Protein AF-A0A382R846-F1 (afdb_monomer_lite)

Secondary structure (DSSP, 8-state):
-HHHHHHHHHHHHHTT-HHHHHHHHHHHHHHHHHTHHHHHHHHHSHHHHHHHHHHHHHHHHHHHTT-HHHHHHHHHHHHHHHHHHHHHHHHHHHHHHHHHHHHHHHT--

pLDDT: mean 85.2, std 10.64, range [46.56, 97.94]

Radius of gyration: 17.91 Å; chains: 1; bounding box: 41×27×53 Å

Structure (mmCIF, N/CA/C/O backbone):
data_AF-A0A382R846-F1
#
_entry.id   AF-A0A382R846-F1
#
loop_
_atom_site.group_PDB
_atom_site.id
_atom_site.type_symbol
_atom_site.label_atom_id
_atom_site.label_alt_id
_atom_site.label_comp_id
_atom_site.label_asym_id
_atom_site.label_entity_id
_atom_site.label_seq_id
_atom_site.pdbx_PDB_ins_code
_atom_site.Cartn_x
_atom_site.Cartn_y
_atom_site.Cartn_z
_atom_site.occupancy
_atom_site.B_iso_or_equiv
_atom_site.auth_seq_id
_atom_site.auth_comp_id
_atom_site.auth_asym_id
_atom_site.auth_atom_id
_atom_site.pdbx_PDB_model_num
ATOM 1 N N . ALA A 1 1 ? -5.221 0.382 -10.784 1.00 72.62 1 ALA A N 1
ATOM 2 C CA . ALA A 1 1 ? -4.704 1.454 -9.903 1.00 72.62 1 ALA A CA 1
ATOM 3 C C . ALA A 1 1 ? -5.796 2.199 -9.123 1.00 72.62 1 ALA A C 1
ATOM 5 O O . ALA A 1 1 ? -5.591 2.431 -7.946 1.00 72.62 1 ALA A O 1
ATOM 6 N N . LYS A 1 2 ? -6.950 2.575 -9.709 1.00 79.38 2 LYS A N 1
ATOM 7 C CA . LYS A 1 2 ? -7.999 3.297 -8.951 1.00 79.38 2 LYS A CA 1
ATOM 8 C C . LYS A 1 2 ? -8.524 2.521 -7.729 1.00 79.38 2 LYS A C 1
ATOM 10 O O . LYS A 1 2 ? -8.535 3.077 -6.643 1.00 79.38 2 LYS A O 1
ATOM 15 N N . ALA A 1 3 ? -8.892 1.251 -7.903 1.00 83.44 3 ALA A N 1
ATOM 16 C CA . ALA A 1 3 ? -9.425 0.423 -6.815 1.00 83.44 3 ALA A CA 1
ATOM 17 C C . ALA A 1 3 ? -8.447 0.255 -5.635 1.00 83.44 3 ALA A C 1
ATOM 19 O O . ALA A 1 3 ? -8.866 0.244 -4.488 1.00 83.44 3 ALA A O 1
ATOM 20 N N . ASP A 1 4 ? -7.148 0.180 -5.924 1.00 84.50 4 ASP A N 1
ATOM 21 C CA . ASP A 1 4 ? -6.077 0.124 -4.924 1.00 84.50 4 ASP A CA 1
ATOM 22 C C . ASP A 1 4 ? -5.999 1.420 -4.097 1.00 84.50 4 ASP A C 1
ATOM 24 O O . ASP A 1 4 ? -6.016 1.392 -2.869 1.00 84.50 4 ASP A O 1
ATOM 28 N N . ALA A 1 5 ? -6.024 2.577 -4.766 1.00 84.12 5 ALA A N 1
ATOM 29 C CA . ALA A 1 5 ? -6.067 3.864 -4.077 1.00 84.12 5 ALA A CA 1
ATOM 30 C C . ALA A 1 5 ? -7.341 4.030 -3.230 1.00 84.12 5 ALA A C 1
ATOM 32 O O . ALA A 1 5 ? -7.265 4.515 -2.103 1.00 84.12 5 ALA A O 1
ATOM 33 N N . ASP A 1 6 ? -8.494 3.608 -3.758 1.00 88.50 6 ASP A N 1
ATOM 34 C CA . ASP A 1 6 ? -9.773 3.671 -3.047 1.00 88.50 6 ASP A CA 1
ATOM 35 C C . ASP A 1 6 ? -9.759 2.759 -1.797 1.00 88.50 6 ASP A C 1
ATOM 37 O O . ASP A 1 6 ? -10.195 3.187 -0.731 1.00 88.50 6 ASP A O 1
ATOM 41 N N . PHE A 1 7 ? -9.187 1.549 -1.886 1.00 90.50 7 PHE A N 1
ATOM 42 C CA . PHE A 1 7 ? -9.007 0.634 -0.747 1.00 90.50 7 PHE A CA 1
ATOM 43 C C . PHE A 1 7 ? -8.175 1.264 0.376 1.00 90.50 7 PHE A C 1
ATOM 45 O O . PHE A 1 7 ? -8.587 1.313 1.535 1.00 90.50 7 PHE A O 1
ATOM 52 N N . HIS A 1 8 ? -7.014 1.803 0.021 1.00 91.25 8 HIS A N 1
ATOM 53 C CA . HIS A 1 8 ? -6.113 2.441 0.967 1.00 91.25 8 HIS A CA 1
ATOM 54 C C . HIS A 1 8 ? -6.739 3.685 1.621 1.00 91.25 8 HIS A C 1
ATOM 56 O O . HIS A 1 8 ? -6.599 3.889 2.829 1.00 91.25 8 HIS A O 1
ATOM 62 N N . LEU A 1 9 ? -7.472 4.499 0.856 1.00 90.56 9 LEU A N 1
ATOM 63 C CA . LEU A 1 9 ? -8.200 5.646 1.402 1.00 90.56 9 LEU A CA 1
ATOM 64 C C . LEU A 1 9 ? -9.307 5.222 2.371 1.00 90.56 9 LEU A C 1
ATOM 66 O O . LEU A 1 9 ? -9.439 5.859 3.412 1.00 90.56 9 LEU A O 1
ATOM 70 N N . ALA A 1 10 ? -10.035 4.140 2.083 1.00 92.56 10 ALA A N 1
ATOM 71 C CA . ALA A 1 10 ? -11.073 3.627 2.975 1.00 92.56 10 ALA A CA 1
ATOM 72 C C . ALA A 1 10 ? -10.508 3.222 4.349 1.00 92.56 10 ALA A C 1
ATOM 74 O O . ALA A 1 10 ? -11.099 3.554 5.374 1.00 92.56 10 ALA A O 1
ATOM 75 N N . ILE A 1 11 ? -9.329 2.586 4.390 1.00 91.62 11 ILE A N 1
ATOM 76 C CA . ILE A 1 11 ? -8.631 2.274 5.653 1.00 91.62 11 ILE A CA 1
ATOM 77 C C . ILE A 1 11 ? -8.247 3.560 6.395 1.00 91.62 11 ILE A C 1
ATOM 79 O O . ILE A 1 11 ? -8.475 3.682 7.600 1.00 91.62 11 ILE A O 1
ATOM 83 N N . GLY A 1 12 ? -7.684 4.540 5.683 1.00 91.12 12 GLY A N 1
ATOM 84 C CA . GLY A 1 12 ? -7.321 5.830 6.270 1.00 91.12 12 GLY A CA 1
ATOM 85 C C . GLY A 1 12 ? -8.530 6.560 6.862 1.00 91.12 12 GLY A C 1
ATOM 86 O O . GLY A 1 12 ? -8.450 7.088 7.969 1.00 91.12 12 GLY A O 1
ATOM 87 N N . GLU A 1 13 ? -9.664 6.552 6.166 1.00 91.62 13 GLU A N 1
ATOM 88 C CA . GLU A 1 13 ? -10.914 7.160 6.631 1.00 91.62 13 GLU A CA 1
ATOM 89 C C . GLU A 1 13 ? -11.485 6.420 7.851 1.00 91.62 13 GLU A C 1
ATOM 91 O O . GLU A 1 13 ? -11.859 7.073 8.827 1.00 91.62 13 GLU A O 1
ATOM 96 N N . ALA A 1 14 ? -11.453 5.083 7.853 1.00 91.38 14 ALA A N 1
ATOM 97 C CA . ALA A 1 14 ? -11.874 4.253 8.985 1.00 91.38 14 ALA A CA 1
ATOM 98 C C . ALA A 1 14 ? -11.003 4.449 10.238 1.00 91.38 14 ALA A C 1
ATOM 100 O O . ALA A 1 14 ? -11.483 4.306 11.358 1.00 91.38 14 ALA A O 1
ATOM 101 N N . SER A 1 15 ? -9.731 4.825 10.070 1.00 89.88 15 SER A N 1
ATOM 102 C CA . SER A 1 15 ? -8.840 5.134 11.197 1.00 89.88 15 SER A CA 1
ATOM 103 C C . SER A 1 15 ? -9.161 6.463 11.895 1.00 89.88 15 SER A C 1
ATOM 105 O O . SER A 1 15 ? -8.561 6.777 12.922 1.00 89.88 15 SER A O 1
ATOM 107 N N . HIS A 1 16 ? -10.046 7.284 11.313 1.00 89.62 16 HIS A N 1
ATOM 108 C CA . HIS A 1 16 ? -10.326 8.659 11.740 1.00 89.62 16 HIS A CA 1
ATOM 109 C C . HIS A 1 16 ? -9.071 9.554 11.843 1.00 89.62 16 HIS A C 1
ATOM 111 O O . HIS A 1 16 ? -9.083 10.600 12.495 1.00 89.62 16 HIS A O 1
ATOM 117 N N . ASN A 1 17 ? -7.986 9.189 11.148 1.00 91.38 17 ASN A N 1
ATOM 118 C CA . ASN A 1 17 ? -6.743 9.948 11.097 1.00 91.38 17 ASN A CA 1
ATOM 119 C C . ASN A 1 17 ? -6.710 10.852 9.855 1.00 91.38 17 ASN A C 1
ATOM 121 O O . ASN A 1 17 ? -6.258 10.473 8.773 1.00 91.38 17 ASN A O 1
ATOM 125 N N . VAL A 1 18 ? -7.178 12.089 10.020 1.00 90.12 18 VAL A N 1
ATOM 126 C CA . VAL A 1 18 ? -7.270 13.080 8.932 1.00 90.12 18 VAL A CA 1
ATOM 127 C C . VAL A 1 18 ? -5.902 13.403 8.318 1.00 90.12 18 VAL A C 1
ATOM 129 O O . VAL A 1 18 ? -5.810 13.631 7.110 1.00 90.12 18 VAL A O 1
ATOM 132 N N . VAL A 1 19 ? -4.831 13.379 9.120 1.00 91.31 19 VAL A N 1
ATOM 133 C CA . VAL A 1 19 ? -3.461 13.588 8.627 1.00 91.31 19 VAL A CA 1
ATOM 134 C C . VAL A 1 19 ? -3.069 12.457 7.681 1.00 91.31 19 VAL A C 1
ATOM 136 O O . VAL A 1 19 ? -2.606 12.728 6.573 1.00 91.31 19 VAL A O 1
ATOM 139 N N . LEU A 1 20 ? -3.319 11.204 8.070 1.00 86.75 20 LEU A N 1
ATOM 140 C CA . LEU A 1 20 ? -3.052 10.034 7.233 1.00 86.75 20 LEU A CA 1
ATOM 141 C C . LEU A 1 20 ? -3.818 10.114 5.906 1.00 86.75 20 LEU A C 1
ATOM 143 O O . LEU A 1 20 ? -3.212 9.994 4.844 1.00 86.75 20 LEU A O 1
ATOM 147 N N . VAL A 1 21 ? -5.120 10.413 5.944 1.00 89.81 21 VAL A N 1
ATOM 148 C CA . VAL A 1 21 ? -5.940 10.568 4.728 1.00 89.81 21 VAL A CA 1
ATOM 149 C C . VAL A 1 21 ? -5.374 11.651 3.803 1.00 89.81 21 VAL A C 1
ATOM 151 O O . VAL A 1 21 ? -5.267 11.448 2.590 1.00 89.81 21 VAL A O 1
ATOM 154 N N . HIS A 1 22 ? -4.977 12.802 4.350 1.00 87.56 22 HIS A N 1
ATOM 155 C CA . HIS A 1 22 ? -4.415 13.900 3.562 1.00 87.56 22 HIS A CA 1
ATOM 156 C C . HIS A 1 22 ? -3.069 13.531 2.915 1.00 87.56 22 HIS A C 1
ATOM 158 O O . HIS A 1 22 ? -2.841 13.812 1.731 1.00 87.56 22 HIS A O 1
ATOM 164 N N . VAL A 1 23 ? -2.200 12.850 3.665 1.00 87.88 23 VAL A N 1
ATOM 165 C CA . VAL A 1 23 ? -0.913 12.343 3.171 1.00 87.88 23 VAL A CA 1
ATOM 166 C C . VAL A 1 23 ? -1.131 11.315 2.061 1.00 87.88 23 VAL A C 1
ATOM 168 O O . VAL A 1 23 ? -0.512 11.425 1.004 1.00 87.88 23 VAL A O 1
ATOM 171 N N . MET A 1 24 ? -2.061 10.375 2.234 1.00 84.69 24 MET A N 1
ATOM 172 C CA . MET A 1 24 ? -2.362 9.346 1.235 1.00 84.69 24 MET A CA 1
ATOM 173 C C . MET A 1 24 ? -2.923 9.937 -0.061 1.00 84.69 24 MET A C 1
ATOM 175 O O . MET A 1 24 ? -2.474 9.569 -1.145 1.00 84.69 24 MET A O 1
ATOM 179 N N . ARG A 1 25 ? -3.835 10.917 0.016 1.00 84.81 25 ARG A N 1
ATOM 180 C CA . ARG A 1 25 ? -4.343 11.631 -1.174 1.00 84.81 25 ARG A CA 1
ATOM 181 C C . ARG A 1 25 ? -3.221 12.346 -1.932 1.00 84.81 25 ARG A C 1
ATOM 183 O O . ARG A 1 25 ? -3.169 12.291 -3.164 1.00 84.81 25 ARG A O 1
ATOM 190 N N . SER A 1 26 ? -2.303 12.977 -1.203 1.00 83.88 26 SER A N 1
ATOM 191 C CA . SER A 1 26 ? -1.146 13.670 -1.780 1.00 83.88 26 SER A CA 1
ATOM 192 C C . SER A 1 26 ? -0.162 12.690 -2.427 1.00 83.88 26 SER A C 1
ATOM 194 O O . SER A 1 26 ? 0.256 12.898 -3.568 1.00 83.88 26 SER A O 1
ATOM 196 N N . LEU A 1 27 ? 0.141 11.579 -1.747 1.00 78.88 27 LEU A N 1
ATOM 197 C CA . LEU A 1 27 ? 0.980 10.500 -2.265 1.00 78.88 27 LEU A CA 1
ATOM 198 C C . LEU A 1 27 ? 0.380 9.883 -3.526 1.00 78.88 27 LEU A C 1
ATOM 200 O O . LEU A 1 27 ? 1.063 9.837 -4.543 1.00 78.88 27 LEU A O 1
ATOM 204 N N . PHE A 1 28 ? -0.894 9.486 -3.531 1.00 76.38 28 PHE A N 1
ATOM 205 C CA . PHE A 1 28 ? -1.521 8.918 -4.729 1.00 76.38 28 PHE A CA 1
ATOM 206 C C . PHE A 1 28 ? -1.518 9.893 -5.911 1.00 76.38 28 PHE A C 1
ATOM 208 O O . PHE A 1 28 ? -1.282 9.475 -7.045 1.00 76.38 28 PHE A O 1
ATOM 215 N N . SER A 1 29 ? -1.704 11.194 -5.668 1.00 77.38 29 SER A N 1
ATOM 216 C CA . SER A 1 29 ? -1.595 12.222 -6.711 1.00 77.38 29 SER A CA 1
ATOM 217 C C . SER A 1 29 ? -0.184 12.300 -7.313 1.00 77.38 29 SER A C 1
ATOM 219 O O . SER A 1 29 ? -0.039 12.365 -8.538 1.00 77.38 29 SER A O 1
ATOM 221 N N . LEU A 1 30 ? 0.857 12.238 -6.473 1.00 72.06 30 LEU A N 1
ATOM 222 C CA . LEU A 1 30 ? 2.259 12.233 -6.903 1.00 72.06 30 LEU A CA 1
ATOM 223 C C . LEU A 1 30 ? 2.637 10.932 -7.615 1.00 72.06 30 LEU A C 1
ATOM 225 O O . LEU A 1 30 ? 3.201 10.983 -8.707 1.00 72.06 30 LEU A O 1
ATOM 229 N N . LEU A 1 31 ? 2.278 9.774 -7.056 1.00 66.94 31 LEU A N 1
ATOM 230 C CA . LEU A 1 31 ? 2.564 8.460 -7.638 1.00 66.94 31 LEU A CA 1
ATOM 231 C C . LEU A 1 31 ? 1.872 8.295 -8.999 1.00 66.94 31 LEU A C 1
ATOM 233 O O . LEU A 1 31 ? 2.482 7.800 -9.947 1.00 66.94 31 LEU A O 1
ATOM 237 N N . ARG A 1 32 ? 0.642 8.806 -9.152 1.00 67.06 32 ARG A N 1
ATOM 238 C CA . ARG A 1 32 ? -0.064 8.856 -10.444 1.00 67.06 32 ARG A CA 1
ATOM 239 C C . ARG A 1 32 ? 0.643 9.737 -11.481 1.00 67.06 32 ARG A C 1
ATOM 241 O O . ARG A 1 32 ? 0.378 9.592 -12.666 1.00 67.06 32 ARG A O 1
ATOM 248 N N . ARG A 1 33 ? 1.528 10.649 -11.078 1.00 67.00 33 ARG A N 1
ATOM 249 C CA . ARG A 1 33 ? 2.331 11.459 -12.010 1.00 67.00 33 ARG A CA 1
ATOM 250 C C . ARG A 1 33 ? 3.726 10.876 -12.251 1.00 67.00 33 ARG A C 1
ATOM 252 O O . ARG A 1 33 ? 4.210 10.965 -13.372 1.00 67.00 33 ARG A O 1
ATOM 259 N N . SER A 1 34 ? 4.368 10.284 -11.240 1.00 63.34 34 SER A N 1
ATOM 260 C CA . SER A 1 34 ? 5.784 9.877 -11.300 1.00 63.34 34 SER A CA 1
ATOM 261 C C . SER A 1 34 ? 6.021 8.389 -11.578 1.00 63.34 34 SER A C 1
ATOM 263 O O . SER A 1 34 ? 7.025 8.040 -12.195 1.00 63.34 34 SER A O 1
ATOM 265 N N . ILE A 1 35 ? 5.115 7.502 -11.151 1.00 63.41 35 ILE A N 1
ATOM 266 C CA . ILE A 1 35 ? 5.290 6.042 -11.247 1.00 63.41 35 ILE A CA 1
ATOM 267 C C . ILE A 1 35 ? 4.086 5.322 -11.861 1.00 63.41 35 ILE A C 1
ATOM 269 O O . ILE A 1 35 ? 4.014 4.097 -11.803 1.00 63.41 35 ILE A O 1
ATOM 273 N N . HIS A 1 36 ? 3.161 6.058 -12.479 1.00 67.44 36 HIS A N 1
ATOM 274 C CA . HIS A 1 36 ? 1.948 5.515 -13.098 1.00 67.44 36 HIS A CA 1
ATOM 275 C C . HIS A 1 36 ? 2.227 4.327 -14.019 1.00 67.44 36 HIS A C 1
ATOM 277 O O . HIS A 1 36 ? 1.649 3.264 -13.832 1.00 67.44 36 HIS A O 1
ATOM 283 N N . PHE A 1 37 ? 3.207 4.468 -14.914 1.00 65.69 37 PHE A N 1
ATOM 284 C CA . PHE A 1 37 ? 3.622 3.392 -15.810 1.00 65.69 37 PHE A CA 1
ATOM 285 C C . PHE A 1 37 ? 4.159 2.164 -15.054 1.00 65.69 37 PHE A C 1
ATOM 287 O O . PHE A 1 37 ? 3.981 1.032 -15.490 1.00 65.69 37 PHE A O 1
ATOM 294 N N . ASN A 1 38 ? 4.820 2.350 -13.908 1.00 68.00 38 ASN A N 1
ATOM 295 C CA . ASN A 1 38 ? 5.338 1.235 -13.110 1.00 68.00 38 ASN A CA 1
ATOM 296 C C . ASN A 1 38 ? 4.221 0.526 -12.335 1.00 68.00 38 ASN A C 1
ATOM 298 O O . ASN A 1 38 ? 4.191 -0.699 -12.332 1.00 68.00 38 ASN A O 1
ATOM 302 N N . LEU A 1 39 ? 3.291 1.276 -11.736 1.00 69.75 39 LEU A N 1
ATOM 303 C CA . LEU A 1 39 ? 2.113 0.723 -11.061 1.00 69.75 39 LEU A CA 1
ATOM 304 C C . LEU A 1 39 ? 1.174 0.015 -12.043 1.00 69.75 39 LEU A C 1
ATOM 306 O O . LEU A 1 39 ? 0.681 -1.064 -11.738 1.00 69.75 39 LEU A O 1
ATOM 310 N N . GLU A 1 40 ? 0.954 0.560 -13.240 1.00 73.56 40 GLU A N 1
ATOM 311 C CA . GLU A 1 40 ? 0.203 -0.148 -14.282 1.00 73.56 40 GLU A CA 1
ATOM 312 C C . GLU A 1 40 ? 0.880 -1.461 -14.662 1.00 73.56 40 GLU A C 1
ATOM 314 O O . GLU A 1 40 ? 0.231 -2.500 -14.635 1.00 73.56 40 GLU A O 1
ATOM 319 N N . ASN A 1 41 ? 2.189 -1.449 -14.925 1.00 73.88 41 ASN A N 1
ATOM 320 C CA . ASN A 1 41 ? 2.921 -2.678 -15.238 1.00 73.88 41 ASN A CA 1
ATOM 321 C C . ASN A 1 41 ? 2.913 -3.689 -14.078 1.00 73.88 41 ASN A C 1
ATOM 323 O O . ASN A 1 41 ? 2.912 -4.896 -14.320 1.00 73.88 41 ASN A O 1
ATOM 327 N N . LEU A 1 42 ? 2.909 -3.215 -12.827 1.00 77.38 42 LEU A N 1
ATOM 328 C CA . LEU A 1 42 ? 2.812 -4.063 -11.642 1.00 77.38 42 LEU A CA 1
ATOM 329 C C . LEU A 1 42 ? 1.480 -4.824 -11.642 1.00 77.38 42 LEU A C 1
ATOM 331 O O . LEU A 1 42 ? 1.475 -6.033 -11.430 1.00 77.38 42 LEU A O 1
ATOM 335 N N . TYR A 1 43 ? 0.381 -4.131 -11.953 1.00 73.88 43 TYR A N 1
ATOM 336 C CA . TYR A 1 43 ? -0.965 -4.704 -12.013 1.00 73.88 43 TYR A CA 1
ATOM 337 C C . TYR A 1 43 ? -1.283 -5.456 -13.314 1.00 73.88 43 TYR A C 1
ATOM 339 O O . TYR A 1 43 ? -2.208 -6.260 -13.332 1.00 73.88 43 TYR A O 1
ATOM 347 N N . GLN A 1 44 ? -0.540 -5.224 -14.399 1.00 77.25 44 GLN A N 1
ATOM 348 C CA . GLN A 1 44 ? -0.734 -5.925 -15.675 1.00 77.25 44 GLN A CA 1
ATOM 349 C C . GLN A 1 44 ? -0.155 -7.346 -15.678 1.00 77.25 44 GLN A C 1
ATOM 351 O O . GLN A 1 44 ? -0.539 -8.156 -16.519 1.00 77.25 44 GL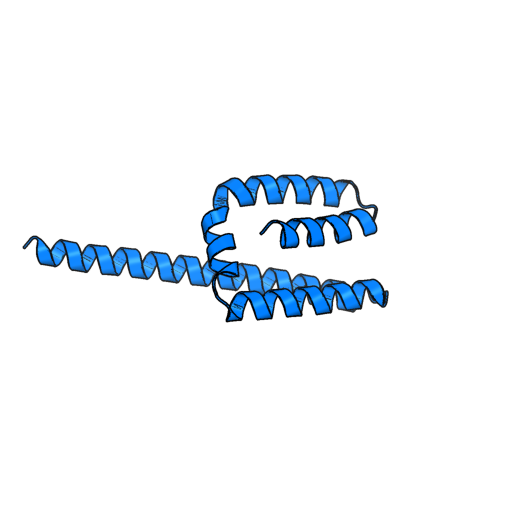N A O 1
ATOM 356 N N . ARG A 1 45 ? 0.754 -7.674 -14.749 1.00 79.19 45 ARG A N 1
ATOM 357 C CA . ARG A 1 45 ? 1.271 -9.040 -14.589 1.00 79.19 45 ARG A CA 1
ATOM 358 C C . ARG A 1 45 ? 0.301 -9.860 -13.726 1.00 79.19 45 ARG A C 1
ATOM 360 O O . ARG A 1 45 ? 0.156 -9.530 -12.547 1.00 79.19 45 ARG A O 1
ATOM 367 N N . PRO A 1 46 ? -0.326 -10.930 -14.258 1.00 79.81 46 PRO A N 1
ATOM 368 C CA . PRO A 1 46 ? -1.368 -11.675 -13.544 1.00 79.81 46 PRO A CA 1
ATOM 369 C C . PRO A 1 46 ? -0.934 -12.199 -12.169 1.00 79.81 46 PRO A C 1
ATOM 371 O O . PRO A 1 46 ? -1.695 -12.104 -11.206 1.00 79.81 46 PRO A O 1
ATOM 374 N N . ASP A 1 47 ? 0.306 -12.683 -12.059 1.00 84.69 47 ASP A N 1
ATOM 375 C CA . ASP A 1 47 ? 0.842 -13.233 -10.810 1.00 84.69 47 ASP A CA 1
ATOM 376 C C . ASP A 1 47 ? 1.003 -12.160 -9.726 1.00 84.69 47 ASP A C 1
ATOM 378 O O . ASP A 1 47 ? 0.613 -12.367 -8.576 1.00 84.69 47 ASP A O 1
ATOM 382 N N . ASN A 1 48 ? 1.504 -10.979 -10.102 1.00 83.56 48 ASN A N 1
ATOM 383 C CA . ASN A 1 48 ? 1.658 -9.849 -9.185 1.00 83.56 48 ASN A CA 1
ATOM 384 C C . ASN A 1 48 ? 0.296 -9.323 -8.730 1.00 83.56 48 ASN A C 1
ATOM 386 O O . ASN A 1 48 ? 0.105 -9.053 -7.548 1.00 83.56 48 ASN A O 1
ATOM 390 N N . PHE A 1 49 ? -0.664 -9.205 -9.653 1.00 84.00 49 PHE A N 1
ATOM 391 C CA . PHE A 1 49 ? -2.021 -8.776 -9.322 1.00 84.00 49 PHE A CA 1
ATOM 392 C C . PHE A 1 49 ? -2.673 -9.714 -8.302 1.00 84.00 49 PHE A C 1
ATOM 394 O O . PHE A 1 49 ? -3.225 -9.251 -7.304 1.00 84.00 49 PHE A O 1
ATOM 401 N N . LYS A 1 50 ? -2.579 -11.032 -8.526 1.00 88.62 50 LYS A N 1
ATOM 402 C CA . LYS A 1 50 ? -3.115 -12.030 -7.597 1.00 88.62 50 LYS A CA 1
ATOM 403 C C . LYS A 1 50 ? -2.466 -11.902 -6.218 1.00 88.62 50 LYS A C 1
ATOM 405 O O . LYS A 1 50 ? -3.181 -11.851 -5.224 1.00 88.62 50 LYS A O 1
ATOM 410 N N . HIS A 1 51 ? -1.141 -11.784 -6.166 1.00 90.88 51 HIS A N 1
ATOM 411 C CA . HIS A 1 51 ? -0.418 -11.678 -4.902 1.00 90.88 51 HIS A CA 1
ATOM 412 C C . HIS A 1 51 ? -0.763 -10.396 -4.126 1.00 90.88 51 HIS A C 1
ATOM 414 O O . HIS A 1 51 ? -1.003 -10.457 -2.925 1.00 90.88 51 HIS A O 1
ATOM 420 N N . LEU A 1 52 ? -0.857 -9.249 -4.808 1.00 91.00 52 LEU A N 1
ATOM 421 C CA . LEU A 1 52 ? -1.258 -7.977 -4.192 1.00 91.00 52 LEU A CA 1
ATOM 422 C C . LEU A 1 52 ? -2.684 -8.034 -3.647 1.00 91.00 52 LEU A C 1
ATOM 424 O O . LEU A 1 52 ? -2.929 -7.610 -2.522 1.00 91.00 52 LEU A O 1
ATOM 428 N N . ARG A 1 53 ? -3.612 -8.610 -4.415 1.00 91.75 53 ARG A N 1
ATOM 429 C CA . ARG A 1 53 ? -4.992 -8.807 -3.967 1.00 91.75 53 ARG A CA 1
ATOM 430 C C . ARG A 1 53 ? -5.048 -9.674 -2.710 1.00 91.75 53 ARG A C 1
ATOM 432 O O . ARG A 1 53 ? -5.790 -9.353 -1.788 1.00 91.75 53 ARG A O 1
ATOM 439 N N . ASP A 1 54 ? -4.280 -10.759 -2.670 1.00 94.81 54 ASP A N 1
ATOM 440 C CA . ASP A 1 54 ? -4.256 -11.658 -1.515 1.00 94.81 54 ASP A CA 1
ATOM 441 C C . ASP A 1 54 ? -3.654 -10.943 -0.282 1.00 94.81 54 ASP A C 1
ATOM 443 O O . ASP A 1 54 ? -4.189 -11.055 0.820 1.00 94.81 54 ASP A O 1
ATOM 447 N N . GLN A 1 55 ? -2.621 -10.108 -0.461 1.00 96.06 55 GLN A N 1
ATOM 448 C CA . GLN A 1 55 ? -2.094 -9.245 0.609 1.00 96.06 55 GLN A CA 1
ATOM 449 C C . GLN A 1 55 ? -3.131 -8.234 1.122 1.00 96.06 55 GLN A C 1
ATOM 451 O O . GLN A 1 55 ? -3.297 -8.091 2.334 1.00 96.06 55 GLN A O 1
ATOM 456 N N . HIS A 1 56 ? -3.860 -7.556 0.227 1.00 95.94 56 HIS A N 1
ATOM 457 C CA . HIS A 1 56 ? -4.943 -6.643 0.616 1.00 95.94 56 HIS A CA 1
ATOM 458 C C . HIS A 1 56 ? -6.052 -7.367 1.378 1.00 95.94 56 HIS A C 1
ATOM 460 O O . HIS A 1 56 ? -6.559 -6.835 2.361 1.00 95.94 56 HIS A O 1
ATOM 466 N N . TYR A 1 57 ? -6.396 -8.587 0.963 1.00 95.56 57 TYR A N 1
ATOM 467 C CA . TYR A 1 57 ? -7.386 -9.417 1.644 1.00 95.56 57 TYR A CA 1
ATOM 468 C C . TYR A 1 57 ? -6.960 -9.759 3.079 1.00 95.56 57 TYR A C 1
ATOM 470 O O . TYR A 1 57 ? -7.752 -9.608 4.007 1.00 95.56 57 TYR A O 1
ATOM 478 N N . HIS A 1 58 ? -5.699 -10.149 3.287 1.00 96.50 58 HIS A N 1
ATOM 479 C CA . HIS A 1 58 ? -5.173 -10.419 4.628 1.00 96.50 58 HIS A CA 1
ATOM 480 C C . HIS A 1 58 ? -5.170 -9.178 5.524 1.00 96.50 58 HIS A C 1
ATOM 482 O O . HIS A 1 58 ? -5.593 -9.261 6.676 1.00 96.50 58 HIS A O 1
ATOM 488 N N . LEU A 1 59 ? -4.746 -8.029 4.990 1.00 96.62 59 LEU A N 1
ATOM 489 C CA . LEU A 1 59 ? -4.780 -6.761 5.719 1.00 96.62 59 LEU A CA 1
ATOM 490 C C . LEU A 1 59 ? -6.213 -6.382 6.113 1.00 96.62 59 LEU A C 1
ATOM 492 O O . LEU A 1 59 ? -6.466 -6.028 7.261 1.00 96.62 59 LEU A O 1
ATOM 496 N N . MET A 1 60 ? -7.151 -6.478 5.169 1.00 96.31 60 MET A N 1
ATOM 497 C CA . MET A 1 60 ? -8.560 -6.179 5.406 1.00 96.31 60 MET A CA 1
ATOM 498 C C . MET A 1 60 ? -9.140 -7.059 6.515 1.00 96.31 60 MET A C 1
ATOM 500 O O . MET A 1 60 ? -9.782 -6.534 7.419 1.00 96.31 60 MET A O 1
ATOM 504 N N . ASN A 1 61 ? -8.901 -8.372 6.469 1.00 97.69 61 ASN A N 1
ATOM 505 C CA . ASN A 1 61 ? -9.411 -9.283 7.492 1.00 97.69 61 ASN A CA 1
ATOM 506 C C . ASN A 1 61 ? -8.839 -8.957 8.871 1.00 97.69 61 ASN A C 1
ATOM 508 O O . ASN A 1 61 ? -9.608 -8.832 9.811 1.00 97.69 61 ASN A O 1
ATOM 512 N N . ALA A 1 62 ? -7.530 -8.709 8.985 1.00 97.69 62 ALA A N 1
ATOM 513 C CA . ALA A 1 62 ? -6.927 -8.336 10.265 1.00 97.69 62 ALA A CA 1
ATOM 514 C C . ALA A 1 62 ? -7.538 -7.050 10.857 1.00 97.69 62 ALA A C 1
ATOM 516 O O . ALA A 1 62 ? -7.750 -6.958 12.065 1.00 97.69 62 ALA A O 1
ATOM 517 N N . ILE A 1 63 ? -7.874 -6.072 10.005 1.00 96.00 63 ILE A N 1
ATOM 518 C CA . ILE A 1 63 ? -8.576 -4.851 10.423 1.00 96.00 63 ILE A CA 1
ATOM 519 C C . ILE A 1 63 ? -10.007 -5.164 10.882 1.00 96.00 63 ILE A C 1
ATOM 521 O O . ILE A 1 63 ? -10.423 -4.676 11.930 1.00 96.00 63 ILE A O 1
ATOM 525 N N . ILE A 1 64 ? -10.760 -5.957 10.112 1.00 96.69 64 ILE A N 1
ATOM 526 C CA . ILE A 1 64 ? -12.151 -6.325 10.431 1.00 96.69 64 ILE A CA 1
ATOM 527 C C . ILE A 1 64 ? -12.225 -7.140 11.727 1.00 96.69 64 ILE A C 1
ATOM 529 O O . ILE A 1 64 ? -13.113 -6.903 12.544 1.00 96.69 64 ILE A O 1
ATOM 533 N N . ASP A 1 65 ? -11.274 -8.047 11.934 1.00 97.38 65 ASP A N 1
ATOM 534 C CA . ASP A 1 65 ? -11.166 -8.889 13.127 1.00 97.38 65 ASP A CA 1
ATOM 535 C C . ASP A 1 65 ? -10.687 -8.099 14.360 1.00 97.38 65 ASP A C 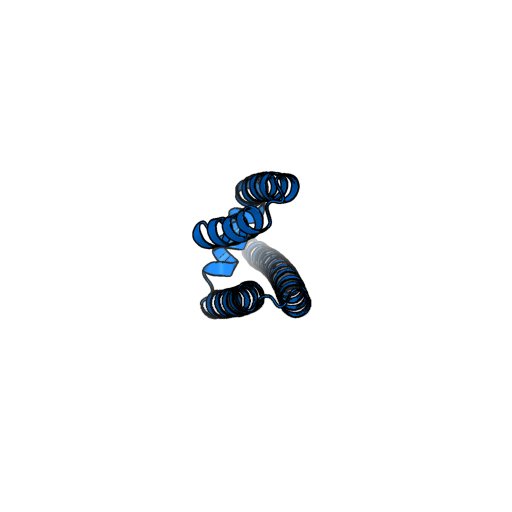1
ATOM 537 O O . ASP A 1 65 ? -10.711 -8.612 15.479 1.00 97.38 65 ASP A O 1
ATOM 541 N N . GLY A 1 66 ? -10.279 -6.837 14.179 1.00 96.44 66 GLY A N 1
ATOM 542 C CA . GLY A 1 66 ? -9.834 -5.963 15.260 1.00 96.44 66 GLY A CA 1
ATOM 543 C C . GLY A 1 66 ? -8.466 -6.336 15.832 1.00 96.44 66 GLY A C 1
ATOM 544 O O . GLY A 1 66 ? -8.207 -6.029 16.995 1.00 96.44 66 GLY A O 1
ATOM 545 N N . ASP A 1 67 ? -7.598 -6.980 15.043 1.00 97.94 67 ASP A N 1
ATOM 546 C CA . ASP A 1 67 ? -6.231 -7.343 15.432 1.00 97.94 67 ASP A CA 1
ATOM 547 C C . ASP A 1 67 ? -5.220 -6.303 14.899 1.00 97.94 67 ASP A C 1
ATOM 549 O O . ASP A 1 67 ? -4.788 -6.370 13.739 1.00 97.94 67 ASP A O 1
ATOM 553 N N . PRO A 1 68 ? -4.822 -5.313 15.722 1.00 95.06 68 PRO A N 1
ATOM 554 C CA . PRO A 1 68 ? -3.927 -4.247 15.284 1.00 95.06 68 PRO A CA 1
ATOM 555 C C . PRO A 1 68 ? -2.506 -4.736 14.974 1.00 95.06 68 PRO A C 1
ATOM 557 O O . PRO A 1 68 ? -1.856 -4.169 14.094 1.00 95.06 68 PRO A O 1
ATOM 560 N N . GLU A 1 69 ? -2.014 -5.776 15.655 1.00 97.56 69 GLU A N 1
ATOM 561 C CA . GLU A 1 69 ? -0.665 -6.302 15.422 1.00 97.56 69 GLU A CA 1
ATOM 562 C C . GLU A 1 69 ? -0.612 -7.074 14.102 1.00 97.56 69 GLU A C 1
ATOM 564 O O . GLU A 1 69 ? 0.295 -6.859 13.292 1.00 97.56 69 GLU A O 1
ATOM 569 N N . ALA A 1 70 ? -1.624 -7.903 13.827 1.00 97.56 70 ALA A N 1
ATOM 570 C CA . ALA A 1 70 ? -1.745 -8.587 12.544 1.00 97.56 70 ALA A CA 1
ATOM 571 C C . ALA A 1 70 ? -1.946 -7.597 11.386 1.00 97.56 70 ALA A C 1
ATOM 573 O O . ALA A 1 70 ? -1.312 -7.744 10.337 1.00 97.56 70 ALA A O 1
ATOM 574 N N . ALA A 1 71 ? -2.766 -6.556 11.572 1.00 96.44 71 ALA A N 1
ATOM 575 C CA . ALA A 1 71 ? -2.976 -5.52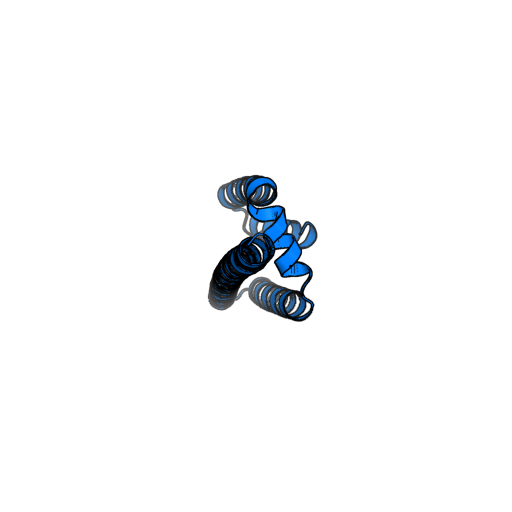5 10.557 1.00 96.44 71 ALA A CA 1
ATOM 576 C C . ALA A 1 71 ? -1.675 -4.773 10.245 1.00 96.44 71 ALA A C 1
ATOM 578 O O . ALA A 1 71 ? -1.331 -4.568 9.077 1.00 96.44 71 ALA A O 1
ATOM 579 N N . LYS A 1 72 ? -0.903 -4.419 11.278 1.00 95.38 72 LYS A N 1
ATOM 580 C CA . LYS A 1 72 ? 0.408 -3.788 11.112 1.00 95.38 72 LYS A CA 1
ATOM 581 C C . LYS A 1 72 ? 1.379 -4.704 10.366 1.00 95.38 72 LYS A C 1
ATOM 583 O O . LYS A 1 72 ? 1.967 -4.279 9.375 1.00 95.38 72 LYS A O 1
ATOM 588 N N . ALA A 1 73 ? 1.503 -5.963 10.783 1.00 97.62 73 ALA A N 1
ATOM 589 C CA . ALA A 1 73 ? 2.390 -6.924 10.132 1.00 97.62 73 ALA A CA 1
ATOM 590 C C . ALA A 1 73 ? 2.020 -7.150 8.652 1.00 97.62 73 ALA A C 1
ATOM 592 O O . ALA A 1 73 ? 2.900 -7.182 7.790 1.00 97.62 73 ALA A O 1
ATOM 593 N N . ALA A 1 74 ? 0.723 -7.253 8.338 1.00 97.31 74 ALA A N 1
ATOM 594 C CA . ALA A 1 74 ? 0.234 -7.377 6.966 1.00 97.31 74 ALA A CA 1
ATOM 595 C C . ALA A 1 74 ? 0.542 -6.124 6.127 1.00 97.31 74 ALA A C 1
ATOM 597 O O . ALA A 1 74 ? 0.965 -6.240 4.975 1.00 97.31 74 ALA A O 1
ATOM 598 N N . SER A 1 75 ? 0.381 -4.931 6.708 1.00 94.12 75 SER A N 1
ATOM 599 C CA . SER A 1 75 ? 0.735 -3.662 6.064 1.00 94.12 75 SER A CA 1
ATOM 600 C C . SER A 1 75 ? 2.237 -3.572 5.765 1.00 94.12 75 SER A C 1
ATOM 602 O O . SER A 1 75 ? 2.622 -3.247 4.640 1.00 94.12 75 SER A O 1
ATOM 604 N N . ASP A 1 76 ? 3.094 -3.906 6.731 1.00 95.50 76 ASP A N 1
ATOM 605 C CA . ASP A 1 76 ? 4.554 -3.870 6.570 1.00 95.50 76 ASP A CA 1
ATOM 606 C C . ASP A 1 76 ? 5.026 -4.858 5.490 1.00 95.50 76 ASP A C 1
ATOM 608 O O . ASP A 1 76 ? 5.856 -4.523 4.634 1.00 95.50 76 ASP A O 1
ATOM 612 N N . ALA A 1 77 ? 4.451 -6.065 5.476 1.00 9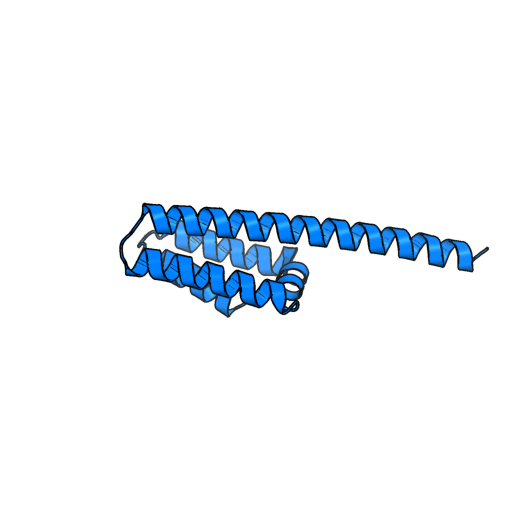6.12 77 ALA A N 1
ATOM 613 C CA . ALA A 1 77 ? 4.715 -7.064 4.446 1.00 96.12 77 ALA A CA 1
ATOM 614 C C . ALA A 1 77 ? 4.284 -6.580 3.051 1.00 96.12 77 ALA A C 1
ATOM 616 O O . ALA A 1 77 ? 5.031 -6.746 2.082 1.00 96.12 77 ALA A O 1
ATOM 617 N N . HIS A 1 78 ? 3.114 -5.942 2.949 1.00 94.56 78 HIS A N 1
ATOM 618 C CA . HIS A 1 78 ? 2.610 -5.387 1.695 1.00 94.56 78 HIS A CA 1
ATOM 619 C C . HIS A 1 78 ? 3.538 -4.301 1.133 1.00 94.56 78 HIS A C 1
ATOM 621 O O . HIS A 1 78 ? 3.959 -4.382 -0.024 1.00 94.56 78 HIS A O 1
ATOM 627 N N . ILE A 1 79 ? 3.923 -3.322 1.958 1.00 91.31 79 ILE A N 1
ATOM 628 C CA . ILE A 1 79 ? 4.820 -2.232 1.547 1.00 91.31 79 ILE A CA 1
ATOM 629 C C . ILE A 1 79 ? 6.172 -2.793 1.092 1.00 91.31 79 ILE A C 1
ATOM 631 O O . ILE A 1 79 ? 6.662 -2.426 0.022 1.00 91.31 79 ILE A O 1
ATOM 635 N N . SER A 1 80 ? 6.732 -3.740 1.850 1.00 93.25 80 SER A N 1
ATOM 636 C CA . SER A 1 80 ? 8.011 -4.384 1.522 1.00 93.25 80 SER A CA 1
ATOM 637 C C . SER A 1 80 ? 7.962 -5.125 0.180 1.00 93.25 80 SER A C 1
ATOM 639 O O . SER A 1 80 ? 8.895 -5.049 -0.623 1.00 93.25 80 SER A O 1
ATOM 641 N N . TYR A 1 81 ? 6.862 -5.832 -0.097 1.00 91.94 81 TYR A N 1
ATOM 642 C CA . TYR A 1 81 ? 6.665 -6.526 -1.368 1.00 91.94 81 TYR A CA 1
ATOM 643 C C . TYR A 1 81 ? 6.558 -5.551 -2.547 1.00 91.94 81 TYR A C 1
ATOM 645 O O . TYR A 1 81 ? 7.205 -5.756 -3.581 1.00 91.94 81 TYR A O 1
ATOM 653 N N . VAL A 1 82 ? 5.768 -4.482 -2.398 1.00 87.81 82 VAL A N 1
ATOM 654 C CA . VAL A 1 82 ? 5.609 -3.453 -3.435 1.00 87.81 82 VAL A CA 1
ATOM 655 C C . VAL A 1 82 ? 6.949 -2.783 -3.730 1.00 87.81 82 VAL A C 1
ATOM 657 O O . VAL A 1 82 ? 7.325 -2.669 -4.898 1.00 87.81 82 VAL A O 1
ATOM 660 N N . GLU A 1 83 ? 7.703 -2.398 -2.697 1.00 87.00 83 GLU A N 1
ATOM 661 C CA . GLU A 1 83 ? 9.025 -1.790 -2.855 1.00 87.00 83 GLU A CA 1
ATOM 662 C C . GLU A 1 83 ? 9.967 -2.703 -3.646 1.00 87.00 83 GLU A C 1
ATOM 664 O O . GLU A 1 83 ? 10.500 -2.294 -4.683 1.00 87.00 83 GLU A O 1
ATOM 669 N N . LYS A 1 84 ? 10.123 -3.956 -3.204 1.00 90.00 84 LYS A N 1
ATOM 670 C CA . LYS A 1 84 ? 10.989 -4.936 -3.867 1.00 90.00 84 LYS A CA 1
ATOM 671 C C . LYS A 1 84 ? 10.593 -5.138 -5.327 1.00 90.00 84 LYS A C 1
ATOM 673 O O . LYS A 1 84 ? 11.444 -5.098 -6.214 1.00 90.00 84 LYS A O 1
ATOM 678 N N . THR A 1 85 ? 9.298 -5.287 -5.597 1.00 87.44 85 THR A N 1
ATOM 679 C CA . THR A 1 85 ? 8.815 -5.536 -6.958 1.00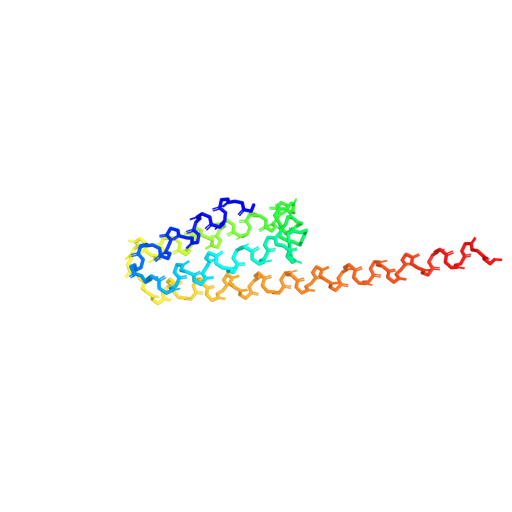 87.44 85 THR A CA 1
ATOM 680 C C . THR A 1 85 ? 9.083 -4.341 -7.874 1.00 87.44 85 THR A C 1
ATOM 682 O O . THR A 1 85 ? 9.532 -4.515 -9.009 1.00 87.44 85 THR A O 1
ATOM 685 N N . LEU A 1 86 ? 8.887 -3.112 -7.389 1.00 84.38 86 LEU A N 1
ATOM 686 C CA . LEU A 1 86 ? 9.203 -1.903 -8.153 1.00 84.38 86 LEU A CA 1
ATOM 687 C C . LEU A 1 86 ? 10.710 -1.765 -8.420 1.00 84.38 86 LEU A C 1
ATOM 689 O O . LEU A 1 86 ? 11.105 -1.379 -9.528 1.00 84.38 86 LEU A O 1
ATOM 693 N N . GLN A 1 87 ? 11.555 -2.094 -7.438 1.00 87.19 87 GLN A N 1
ATOM 694 C CA . GLN A 1 87 ? 13.009 -2.103 -7.603 1.00 87.19 87 GLN A CA 1
ATOM 695 C C . GLN A 1 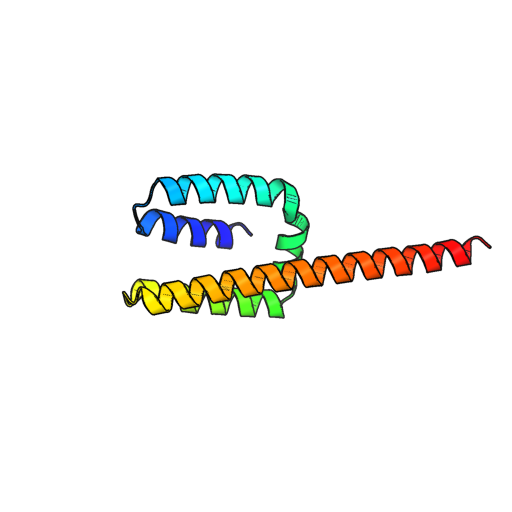87 ? 13.441 -3.118 -8.670 1.00 87.19 87 GLN A C 1
ATOM 697 O O . GLN A 1 87 ? 14.172 -2.752 -9.598 1.00 87.19 87 GLN A O 1
ATOM 702 N N . ASP A 1 88 ? 12.927 -4.347 -8.606 1.00 87.44 88 ASP A N 1
ATOM 703 C CA . ASP A 1 88 ? 13.218 -5.406 -9.573 1.00 87.44 88 ASP A CA 1
ATOM 704 C C . ASP A 1 88 ? 12.789 -4.997 -10.987 1.00 87.44 88 ASP A C 1
ATOM 706 O O . ASP A 1 88 ? 13.574 -5.084 -11.937 1.00 87.44 88 ASP A O 1
ATOM 710 N N . MET A 1 89 ? 11.581 -4.447 -11.142 1.00 83.50 89 MET A N 1
ATOM 711 C CA . MET A 1 89 ? 11.085 -3.944 -12.428 1.00 83.50 89 MET A CA 1
ATOM 712 C C . MET A 1 89 ? 11.979 -2.839 -13.008 1.00 83.50 89 MET A C 1
ATOM 714 O O . MET A 1 89 ? 12.269 -2.835 -14.208 1.00 83.50 89 MET A O 1
ATOM 718 N N . ASN A 1 90 ? 12.459 -1.914 -12.173 1.00 84.44 90 ASN A N 1
ATOM 719 C CA . ASN A 1 90 ? 13.380 -0.862 -12.601 1.00 84.44 90 ASN A CA 1
ATOM 720 C C . ASN A 1 90 ? 14.742 -1.437 -13.029 1.00 84.44 90 ASN A C 1
ATOM 722 O O . ASN A 1 90 ? 15.300 -1.028 -14.051 1.00 84.44 90 ASN A O 1
ATOM 726 N N . ILE A 1 91 ? 15.274 -2.418 -12.292 1.00 87.81 91 ILE A N 1
ATOM 727 C CA . ILE A 1 91 ? 16.515 -3.117 -12.653 1.00 87.81 91 ILE A CA 1
ATOM 728 C C . ILE A 1 91 ? 16.353 -3.836 -13.996 1.00 87.81 91 ILE A C 1
ATOM 730 O O . ILE A 1 91 ? 17.221 -3.689 -14.865 1.00 87.81 91 ILE A O 1
ATOM 734 N N . HIS A 1 92 ? 15.251 -4.562 -14.192 1.00 85.75 92 HIS A N 1
ATOM 735 C CA . HIS A 1 92 ? 14.934 -5.247 -15.446 1.00 85.75 92 HIS A CA 1
ATOM 736 C C . HIS A 1 92 ? 14.856 -4.269 -16.619 1.00 85.75 92 HIS A C 1
ATOM 738 O O . HIS A 1 92 ? 15.602 -4.434 -17.586 1.00 85.75 92 HIS A O 1
ATOM 744 N N . ARG A 1 93 ? 14.092 -3.176 -16.493 1.00 83.94 93 ARG A N 1
ATOM 745 C CA . ARG A 1 93 ? 14.003 -2.145 -17.541 1.00 83.94 93 ARG A CA 1
ATOM 746 C C . ARG A 1 93 ? 15.372 -1.556 -17.885 1.00 83.94 93 ARG A C 1
ATOM 748 O O . ARG A 1 93 ? 15.704 -1.366 -19.053 1.00 83.94 93 ARG A O 1
ATOM 755 N N . ARG A 1 94 ? 16.211 -1.276 -16.879 1.00 87.12 94 ARG A N 1
ATOM 756 C CA . ARG A 1 94 ? 17.578 -0.768 -17.100 1.00 87.12 94 ARG A CA 1
ATOM 757 C C . ARG A 1 94 ? 18.461 -1.784 -17.828 1.00 87.12 94 ARG A C 1
ATOM 759 O O . ARG A 1 94 ? 19.306 -1.375 -18.626 1.00 87.12 94 ARG A O 1
ATOM 766 N N . ARG A 1 95 ? 18.310 -3.084 -17.551 1.00 87.69 95 ARG A N 1
ATOM 767 C CA . ARG A 1 95 ? 19.031 -4.161 -18.254 1.00 87.69 95 ARG A CA 1
ATOM 768 C C . ARG A 1 95 ? 18.589 -4.251 -19.714 1.00 87.69 95 ARG A C 1
ATOM 770 O O . ARG A 1 95 ? 19.455 -4.226 -20.584 1.00 87.69 95 ARG A O 1
ATOM 777 N N . GLU A 1 96 ? 17.286 -4.260 -19.972 1.00 87.81 96 GLU A N 1
ATOM 778 C CA . GLU A 1 96 ? 16.711 -4.285 -21.324 1.00 87.81 96 GLU A CA 1
ATOM 779 C C . GLU A 1 96 ? 17.151 -3.075 -22.148 1.00 87.81 96 GLU A C 1
ATOM 781 O O . GLU A 1 96 ? 17.679 -3.238 -23.244 1.00 87.81 96 GLU A O 1
ATOM 786 N N . ALA A 1 97 ? 17.066 -1.862 -21.591 1.00 87.31 97 ALA A N 1
ATOM 787 C CA . ALA A 1 97 ? 17.509 -0.648 -22.275 1.00 87.31 97 ALA A CA 1
ATOM 788 C C . ALA A 1 97 ? 19.006 -0.687 -22.638 1.00 87.31 97 ALA A C 1
ATOM 790 O O . ALA A 1 97 ? 19.407 -0.205 -23.696 1.00 87.31 97 ALA A O 1
ATOM 791 N N . ARG A 1 98 ? 19.855 -1.270 -21.777 1.00 88.12 98 ARG A N 1
ATOM 792 C CA . ARG A 1 98 ? 21.282 -1.469 -22.085 1.00 88.12 98 ARG A CA 1
ATOM 793 C C . ARG A 1 98 ? 21.498 -2.513 -23.177 1.00 88.12 98 ARG A C 1
ATOM 795 O O . ARG A 1 98 ? 22.332 -2.282 -24.047 1.00 88.12 98 ARG A O 1
ATOM 802 N N . ALA A 1 99 ? 20.786 -3.637 -23.126 1.00 89.19 99 ALA A N 1
ATOM 803 C CA . ALA A 1 99 ? 20.880 -4.686 -24.138 1.00 89.19 99 ALA A CA 1
ATOM 804 C C . ALA A 1 99 ? 20.424 -4.173 -25.511 1.00 89.19 99 ALA A C 1
ATOM 806 O O . ALA A 1 99 ? 21.137 -4.353 -26.495 1.00 89.19 99 ALA A O 1
ATOM 807 N N . HIS A 1 100 ? 19.306 -3.444 -25.551 1.00 86.31 100 HIS A N 1
ATOM 808 C CA . HIS A 1 100 ? 18.767 -2.866 -26.776 1.00 86.31 100 HIS A CA 1
ATOM 809 C C . HIS A 1 100 ? 19.764 -1.901 -27.425 1.00 86.31 100 HIS A C 1
ATOM 811 O O . HIS A 1 100 ? 20.061 -2.062 -28.602 1.00 86.31 100 HIS A O 1
ATOM 817 N N . ARG A 1 101 ? 20.382 -0.995 -26.646 1.00 86.19 101 ARG A N 1
ATOM 818 C CA . ARG A 1 101 ? 21.434 -0.081 -27.138 1.00 86.19 101 ARG A CA 1
ATOM 819 C C . ARG A 1 101 ? 22.649 -0.800 -27.727 1.00 86.19 101 ARG A C 1
ATOM 821 O O . ARG A 1 101 ? 23.213 -0.326 -28.706 1.00 86.19 101 ARG A O 1
ATOM 828 N N . ARG A 1 102 ? 23.071 -1.928 -27.142 1.00 82.44 102 ARG A N 1
ATOM 829 C CA . ARG A 1 102 ? 24.180 -2.731 -27.689 1.00 82.44 102 ARG A CA 1
ATOM 830 C C . ARG A 1 102 ? 23.799 -3.367 -29.023 1.00 82.44 102 ARG A C 1
ATOM 832 O O . ARG A 1 102 ? 24.600 -3.327 -29.945 1.00 82.44 102 ARG A O 1
ATOM 839 N N . ALA A 1 103 ? 22.582 -3.898 -29.133 1.00 80.38 103 ALA A N 1
ATOM 840 C CA . ALA A 1 103 ? 22.087 -4.495 -30.370 1.00 80.38 103 ALA A CA 1
ATOM 841 C C . ALA A 1 103 ? 21.934 -3.461 -31.502 1.00 80.38 103 ALA A C 1
ATOM 843 O O . ALA A 1 103 ? 22.321 -3.739 -32.631 1.00 80.38 103 ALA A O 1
ATOM 844 N N . THR A 1 104 ? 21.444 -2.250 -31.206 1.00 76.56 104 THR A N 1
ATOM 845 C CA . THR A 1 104 ? 21.361 -1.172 -32.213 1.00 76.56 104 THR A CA 1
ATOM 846 C C . THR A 1 104 ? 22.736 -0.633 -32.601 1.00 76.56 104 THR A C 1
ATOM 848 O O . THR A 1 104 ? 22.961 -0.354 -33.772 1.00 76.56 104 THR A O 1
ATOM 851 N N . GLY A 1 105 ? 23.670 -0.522 -31.650 1.00 71.88 105 GLY A N 1
ATOM 852 C CA . GLY A 1 105 ? 25.043 -0.087 -31.927 1.00 71.88 105 GLY A CA 1
ATOM 853 C C . GLY A 1 105 ? 25.838 -1.062 -32.803 1.00 71.88 105 GLY A C 1
ATOM 854 O O . GLY A 1 105 ? 26.607 -0.612 -33.639 1.00 71.88 105 GLY A O 1
ATOM 855 N N . LEU A 1 106 ? 25.612 -2.374 -32.659 1.00 61.09 106 LEU A N 1
ATOM 856 C CA . LEU A 1 106 ? 26.192 -3.414 -33.526 1.00 61.09 106 LEU A CA 1
ATOM 857 C C . LEU A 1 106 ? 25.530 -3.506 -34.912 1.00 61.09 106 LEU A C 1
ATOM 859 O O . LEU A 1 106 ? 26.113 -4.085 -35.816 1.00 61.09 106 LEU A O 1
ATOM 863 N N . SER A 1 107 ? 24.318 -2.970 -35.085 1.00 57.53 107 SER A N 1
ATOM 864 C CA . SER A 1 107 ? 23.615 -2.950 -36.379 1.00 57.53 107 SER A CA 1
ATOM 865 C C . SER A 1 107 ? 24.010 -1.759 -37.264 1.00 57.53 107 SER A C 1
ATOM 867 O O . SER A 1 107 ? 23.578 -1.697 -38.414 1.00 57.53 107 SER A O 1
ATOM 869 N N . LEU A 1 108 ? 24.763 -0.794 -36.724 1.00 55.12 108 LEU A N 1
ATOM 870 C CA . LEU A 1 108 ? 25.208 0.429 -37.406 1.00 55.12 108 LEU A CA 1
ATOM 871 C C . LEU A 1 108 ? 26.721 0.429 -37.711 1.00 55.12 108 LEU A C 1
ATOM 873 O O . LEU A 1 108 ? 27.246 1.448 -38.158 1.00 55.12 108 LEU A O 1
ATOM 877 N N . SER A 1 109 ? 27.405 -0.693 -37.466 1.00 46.56 109 SER A N 1
ATOM 878 C CA . SER A 1 109 ? 28.809 -0.963 -37.812 1.00 46.56 109 SER A CA 1
ATOM 879 C C . SER A 1 109 ? 28.891 -2.086 -38.833 1.00 46.56 109 SER A C 1
ATOM 881 O O . SER A 1 109 ? 29.652 -1.940 -39.808 1.00 46.56 109 SER A O 1
#

InterPro domains:
  IPR008920 Transcription regulator FadR/GntR, C-terminal [G3DSA:1.20.120.530] (1-90)
  IPR008920 Transcription regulator FadR/GntR, C-terminal [SSF48008] (2-88)
  IPR011711 GntR, C-terminal [PF07729] (2-80)

Sequence (109 aa):
AKADADFHLAIGEASHNVVLVHVMRSLFSLLRRSIHFNLENLYQRPDNFKHLRDQHYHLMNAIIDGDPEAAKAASDAHISYVEKTLQDMNIHRRREARAHRRATGLSLS

Organism: NCBI:txid408172

Foldseek 3Di:
DVVVLVLLLVVCVVVVPPVSNVVSVVVVVVCCVPVVVVVVVQCVPPVSVVVLVVLSVQLVVCVVVVPPVSNVVSVVVNVVVSVVSSVVVVVVVVVVVVVVVVVVVVVVD